Protein AF-A0A5N5TC18-F1 (afdb_monomer_lite)

Foldseek 3Di:
DVVVLCVVPVDDDPDPDDDDDDDAADPCRVVVVCVSCVVPPQPADEAEFEPDPVRVVRVVVVVVVCVVSVGDHPYYHHPPHDDDDPPDDDD

InterPro domains:
  IPR019591 Mrp/NBP35 ATP-binding protein [PTHR23264] (2-88)
  IPR027417 P-loop containing nucleoside triphosphate hydrolase [G3DSA:3.40.50.300] (1-90)
  IPR027417 P-loop containing nucleoside triphosphate hydrolase [SSF52540] (3-88)
  IPR033756 Flagellum site-determining protein YlxH/ Fe-S cluster assembling factor NBP35 [PF10609] (2-88)

Sequence (91 aa):
MAMINQLLTNISWDVNYLIINTPPGTSYEPISFMENIRDYPVKGAVLVTTPQMVAEDDVTRELTFCRRTGIKILGIIENSSGFVCPDCLFV

pLDDT: mean 83.0, std 10.88, range [51.19, 96.44]

Structure (mmCIF, N/CA/C/O backbone):
data_AF-A0A5N5TC18-F1
#
_entry.id   AF-A0A5N5TC18-F1
#
loop_
_atom_site.group_PDB
_atom_site.id
_atom_site.type_symbol
_atom_site.label_atom_id
_atom_site.label_alt_id
_atom_site.label_comp_id
_atom_site.label_asym_id
_atom_site.label_entity_id
_atom_site.label_seq_id
_atom_site.pdbx_PDB_ins_code
_atom_site.Cartn_x
_atom_site.Cartn_y
_atom_site.Cartn_z
_atom_site.occupancy
_atom_site.B_iso_or_equiv
_atom_site.auth_seq_id
_atom_site.auth_comp_id
_atom_site.auth_asym_id
_atom_site.auth_atom_id
_atom_site.pdbx_PDB_model_num
ATOM 1 N N . MET A 1 1 ? -6.759 17.796 2.224 1.00 52.72 1 MET A N 1
ATOM 2 C CA . MET A 1 1 ? -7.027 17.206 3.555 1.00 52.72 1 MET A CA 1
ATOM 3 C C . MET A 1 1 ? -8.518 17.093 3.882 1.00 52.72 1 MET A C 1
ATOM 5 O O . MET A 1 1 ? -8.944 15.985 4.155 1.00 52.72 1 MET A O 1
ATOM 9 N N . ALA A 1 2 ? -9.344 18.145 3.756 1.00 61.03 2 ALA A N 1
ATOM 10 C CA . ALA A 1 2 ? -10.805 18.041 3.971 1.00 61.03 2 ALA A CA 1
ATOM 11 C C . ALA A 1 2 ? -11.532 17.059 3.020 1.00 61.03 2 ALA A C 1
ATOM 13 O O . ALA A 1 2 ? -12.560 16.488 3.368 1.00 61.03 2 ALA A O 1
ATOM 14 N N . MET A 1 3 ? -10.972 16.835 1.830 1.00 71.06 3 MET A N 1
ATOM 15 C CA . MET A 1 3 ? -11.623 16.071 0.767 1.00 71.06 3 MET A CA 1
ATOM 16 C C . MET A 1 3 ? -11.665 14.555 1.019 1.00 71.06 3 MET A C 1
ATOM 18 O O . MET A 1 3 ? -12.659 13.935 0.675 1.00 71.06 3 MET A O 1
ATOM 22 N N . ILE A 1 4 ? -10.652 13.948 1.655 1.00 76.12 4 ILE A N 1
ATOM 23 C CA . ILE A 1 4 ? -10.664 12.494 1.924 1.00 76.12 4 ILE A CA 1
ATOM 24 C C . ILE A 1 4 ? -11.746 12.140 2.942 1.00 76.12 4 ILE A C 1
ATOM 26 O O . ILE A 1 4 ? -12.525 11.227 2.691 1.00 76.12 4 ILE A O 1
ATOM 30 N N . ASN A 1 5 ? -11.854 12.902 4.035 1.00 77.25 5 ASN A N 1
ATOM 31 C CA . ASN A 1 5 ? -12.938 12.702 4.997 1.00 77.25 5 ASN A CA 1
ATOM 32 C C . ASN A 1 5 ? -14.298 12.859 4.324 1.00 77.25 5 ASN A C 1
ATOM 34 O O . ASN A 1 5 ? -15.135 11.984 4.476 1.00 77.25 5 ASN A O 1
ATOM 38 N N . GLN A 1 6 ? -14.488 13.893 3.499 1.00 79.62 6 GLN A N 1
ATOM 39 C CA . GLN A 1 6 ? -15.732 14.050 2.742 1.00 79.62 6 GLN A CA 1
ATOM 40 C C . GLN A 1 6 ? -16.016 12.870 1.801 1.00 79.62 6 GLN A C 1
ATOM 42 O O . GLN A 1 6 ? -17.161 12.440 1.716 1.00 79.62 6 GLN A O 1
ATOM 47 N N . LEU A 1 7 ? -15.009 12.318 1.118 1.00 84.00 7 LEU A N 1
ATOM 48 C CA . LEU A 1 7 ? -15.183 11.149 0.246 1.00 84.00 7 LEU A CA 1
ATOM 49 C C . LEU A 1 7 ? -15.547 9.881 1.032 1.00 84.00 7 LEU A C 1
ATOM 51 O O . LEU A 1 7 ? -16.296 9.052 0.525 1.00 84.00 7 LEU A O 1
ATOM 55 N N . LEU A 1 8 ? -15.038 9.725 2.255 1.00 82.69 8 LEU A N 1
ATOM 56 C CA . LEU A 1 8 ? -15.319 8.563 3.100 1.00 82.69 8 LEU A CA 1
ATOM 57 C C . LEU A 1 8 ? -16.655 8.680 3.846 1.00 82.69 8 LEU A C 1
ATOM 59 O O . LEU A 1 8 ? -17.325 7.670 4.031 1.00 82.69 8 LEU A O 1
ATOM 63 N N . THR A 1 9 ? -17.058 9.890 4.250 1.00 83.56 9 THR A N 1
ATOM 64 C CA . THR A 1 9 ? -18.265 10.107 5.067 1.00 83.56 9 THR A CA 1
ATOM 65 C C . THR A 1 9 ? -19.499 10.502 4.262 1.00 83.56 9 THR A C 1
ATOM 67 O O . THR A 1 9 ? -20.609 10.162 4.659 1.00 83.56 9 THR A O 1
ATOM 70 N N . ASN A 1 10 ? -19.343 11.241 3.156 1.00 85.56 10 ASN A N 1
ATOM 71 C CA . ASN A 1 10 ? -20.474 11.833 2.425 1.00 85.56 10 ASN A CA 1
ATOM 72 C C . ASN A 1 10 ? -20.886 11.023 1.189 1.00 85.56 10 ASN A C 1
ATOM 74 O O . ASN A 1 10 ? -21.817 11.415 0.486 1.00 85.56 10 ASN A O 1
ATOM 78 N N . ILE A 1 11 ? -20.199 9.914 0.911 1.00 87.56 11 ILE A N 1
ATOM 79 C CA . ILE A 1 11 ? -20.524 8.999 -0.181 1.00 87.56 11 ILE A CA 1
ATOM 80 C C . ILE A 1 11 ? -20.927 7.657 0.427 1.00 87.56 11 ILE A C 1
ATOM 82 O O . ILE A 1 11 ? -20.228 7.113 1.279 1.00 87.56 11 ILE A O 1
ATOM 86 N N . SER A 1 12 ? -22.059 7.115 -0.023 1.00 87.56 12 SER A N 1
ATOM 87 C CA . SER A 1 12 ? -22.472 5.757 0.325 1.00 87.56 12 SER A CA 1
ATOM 88 C C . SER A 1 12 ? -21.785 4.770 -0.616 1.00 87.56 12 SER A C 1
ATOM 90 O O . SER A 1 12 ? -22.159 4.638 -1.780 1.00 87.56 12 SER A O 1
ATOM 92 N N . TRP A 1 13 ? -20.738 4.117 -0.117 1.00 87.31 13 TRP A N 1
ATOM 93 C CA . TRP A 1 13 ? -20.009 3.078 -0.840 1.00 87.31 13 TRP A CA 1
ATOM 94 C C . TRP A 1 13 ? -20.658 1.712 -0.582 1.00 87.31 13 TRP A C 1
ATOM 96 O O . TRP A 1 13 ? -20.498 1.155 0.500 1.00 87.31 13 TRP A O 1
ATOM 106 N N . ASP A 1 14 ? -21.364 1.163 -1.571 1.00 90.75 14 ASP A N 1
ATOM 107 C CA . ASP A 1 14 ? -21.911 -0.204 -1.528 1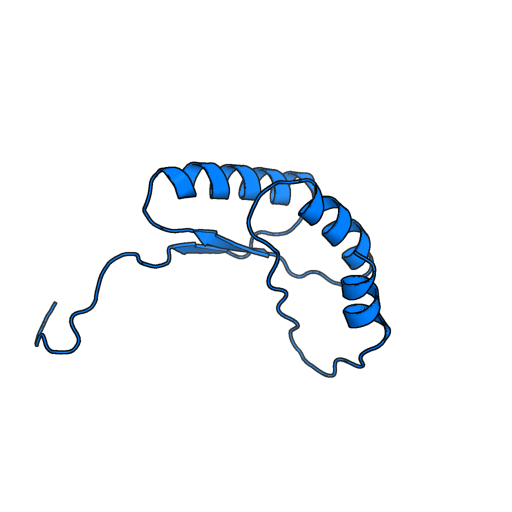.00 90.75 14 ASP A CA 1
ATOM 108 C C . ASP A 1 14 ? -21.026 -1.156 -2.347 1.00 90.75 14 ASP A C 1
ATOM 110 O O . ASP A 1 14 ? -21.333 -1.534 -3.477 1.00 90.75 14 ASP A O 1
ATOM 114 N N . VAL A 1 15 ? -19.836 -1.451 -1.815 1.00 90.44 15 VAL A N 1
ATOM 115 C CA . VAL A 1 15 ? -18.820 -2.285 -2.476 1.00 90.44 15 VAL A CA 1
ATOM 116 C C . VAL A 1 15 ? -18.143 -3.219 -1.480 1.00 90.44 15 VAL A C 1
ATOM 118 O O . VAL A 1 15 ? -17.993 -2.902 -0.302 1.00 90.44 15 VAL A O 1
ATOM 121 N N . ASN A 1 16 ? -17.659 -4.369 -1.959 1.00 90.06 16 ASN A N 1
ATOM 122 C CA . ASN A 1 16 ? -16.907 -5.306 -1.115 1.00 90.06 16 ASN A CA 1
ATOM 123 C C . ASN A 1 16 ? -15.479 -4.828 -0.811 1.00 90.06 16 ASN A C 1
ATOM 125 O O . ASN A 1 16 ? -14.911 -5.203 0.215 1.00 90.06 16 ASN A O 1
ATOM 129 N N . TYR A 1 17 ? -14.901 -4.022 -1.705 1.00 90.31 17 TYR A N 1
ATOM 130 C CA . TYR A 1 17 ? -13.547 -3.495 -1.586 1.00 90.31 17 TYR A CA 1
ATOM 131 C C . TYR A 1 17 ? -13.505 -2.039 -2.034 1.00 90.31 17 TYR A C 1
A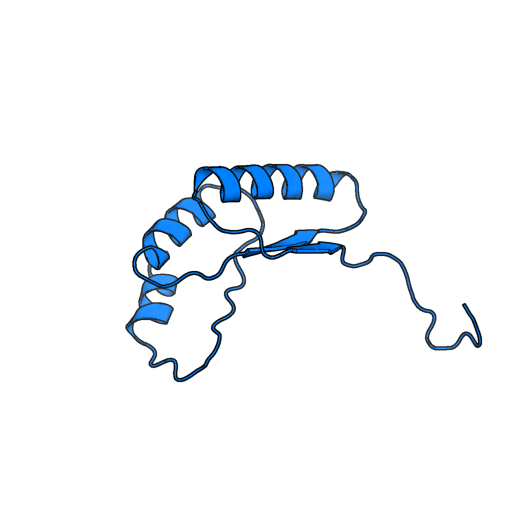TOM 133 O O . TYR A 1 17 ? -14.006 -1.699 -3.104 1.00 90.31 17 TYR A O 1
ATOM 141 N N . LEU A 1 18 ? -12.849 -1.204 -1.232 1.00 90.62 18 LEU A N 1
ATOM 142 C CA . LEU A 1 18 ? -12.516 0.171 -1.577 1.00 90.62 18 LEU A CA 1
ATOM 143 C C . LEU A 1 18 ? -10.994 0.275 -1.698 1.00 90.62 18 LEU A C 1
ATOM 145 O O . LEU A 1 18 ? -10.276 0.060 -0.72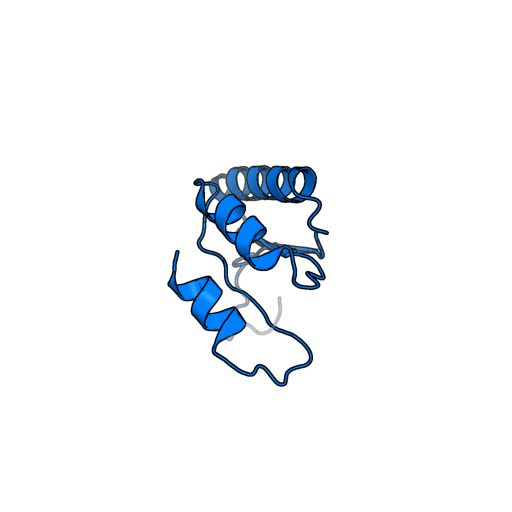2 1.00 90.62 18 LEU A O 1
ATOM 149 N N . ILE A 1 19 ? -10.507 0.565 -2.903 1.00 90.88 19 ILE A N 1
ATOM 150 C CA . ILE A 1 19 ? -9.079 0.760 -3.170 1.00 90.88 19 ILE A CA 1
ATOM 151 C C . ILE A 1 19 ? -8.793 2.255 -3.111 1.00 90.88 19 ILE A C 1
ATOM 153 O O . ILE A 1 19 ? -9.438 3.041 -3.803 1.00 90.88 19 ILE A O 1
ATOM 157 N N . ILE A 1 20 ? -7.814 2.642 -2.296 1.00 87.38 20 ILE A N 1
ATOM 158 C CA . ILE A 1 20 ? -7.396 4.034 -2.165 1.00 87.38 20 ILE A CA 1
ATOM 159 C C . ILE A 1 20 ? -6.012 4.180 -2.781 1.00 87.38 20 ILE A C 1
ATOM 161 O O . ILE A 1 20 ? -5.054 3.558 -2.328 1.00 87.38 20 ILE A O 1
ATOM 165 N N . ASN A 1 21 ? -5.922 5.015 -3.814 1.00 86.19 21 ASN A N 1
ATOM 166 C CA . ASN A 1 21 ? -4.648 5.413 -4.391 1.00 86.19 21 ASN A CA 1
ATOM 167 C C . ASN A 1 21 ? -4.070 6.564 -3.562 1.00 86.19 21 ASN A C 1
ATOM 169 O O . ASN A 1 21 ? -4.541 7.701 -3.659 1.00 86.19 21 ASN A O 1
ATOM 173 N N . THR A 1 22 ? -3.096 6.263 -2.709 1.00 81.12 22 THR A N 1
ATOM 174 C CA . THR A 1 22 ? -2.407 7.280 -1.914 1.00 81.12 22 THR A CA 1
ATOM 175 C C . THR A 1 22 ? -1.471 8.106 -2.804 1.00 81.12 22 THR A C 1
ATOM 177 O O . THR A 1 22 ? -0.927 7.571 -3.772 1.00 81.12 22 THR A O 1
ATOM 180 N N . PRO A 1 23 ? -1.255 9.400 -2.506 1.00 76.44 23 PRO A N 1
ATOM 181 C CA . PRO A 1 23 ? -0.202 10.176 -3.157 1.00 76.44 23 PRO A CA 1
ATOM 182 C C . PRO A 1 23 ? 1.164 9.477 -3.026 1.00 76.44 23 PRO A C 1
ATOM 184 O O . PRO A 1 23 ? 1.380 8.769 -2.039 1.00 76.44 23 PRO A O 1
ATOM 187 N N . PRO A 1 24 ? 2.084 9.659 -3.988 1.00 73.19 24 PRO A N 1
ATOM 188 C CA . PRO A 1 24 ? 3.436 9.128 -3.867 1.00 73.19 24 PRO A CA 1
ATOM 189 C C . PRO A 1 24 ? 4.216 9.863 -2.767 1.00 73.19 24 PRO A C 1
ATOM 191 O O . PRO A 1 24 ? 4.077 11.075 -2.610 1.00 73.19 24 PRO A O 1
ATOM 194 N N . GLY A 1 25 ? 5.105 9.143 -2.083 1.00 65.88 25 GLY A N 1
ATOM 195 C CA . GLY A 1 25 ? 6.096 9.721 -1.179 1.00 65.88 25 GLY A CA 1
ATOM 196 C C . GLY A 1 25 ? 5.742 9.687 0.311 1.00 65.88 25 GLY A C 1
ATOM 197 O O . GLY A 1 25 ? 4.595 9.547 0.725 1.00 65.88 25 GLY A O 1
ATOM 198 N N . THR A 1 26 ? 6.792 9.862 1.117 1.00 57.19 26 THR A N 1
ATOM 199 C CA . THR A 1 26 ? 6.797 9.752 2.584 1.00 57.19 26 THR A CA 1
ATOM 200 C C . THR A 1 26 ? 6.640 11.097 3.302 1.00 57.19 26 THR A C 1
ATOM 202 O O . THR A 1 26 ? 6.895 11.184 4.508 1.00 57.19 26 THR A O 1
ATOM 205 N N . SER A 1 27 ? 6.333 12.186 2.586 1.00 52.66 27 SER A N 1
ATOM 206 C CA . SER A 1 27 ? 5.990 13.478 3.203 1.00 52.66 27 SER A CA 1
ATOM 207 C C . SER A 1 27 ? 4.807 13.284 4.153 1.00 52.66 27 SER A C 1
ATOM 209 O O . SER A 1 27 ? 4.109 12.302 4.036 1.00 52.66 27 SER A O 1
ATOM 211 N N . TYR A 1 28 ? 4.580 14.153 5.139 1.00 51.19 28 TYR A N 1
ATOM 212 C CA . TYR A 1 28 ? 3.630 13.993 6.267 1.00 51.19 28 TYR A CA 1
ATOM 213 C C . TYR A 1 28 ? 2.152 13.619 5.935 1.00 51.19 28 TYR A C 1
ATOM 215 O O . TYR A 1 28 ? 1.318 13.480 6.837 1.00 51.19 28 TYR A O 1
ATOM 223 N N . GLU A 1 29 ? 1.802 13.440 4.664 1.00 61.16 29 GLU A N 1
ATOM 224 C CA . GLU A 1 29 ? 0.468 13.126 4.160 1.00 61.16 29 GLU A CA 1
ATOM 225 C C . GLU A 1 29 ? -0.046 11.706 4.485 1.00 61.16 29 GLU A C 1
ATOM 227 O O . GLU A 1 29 ? -1.208 11.622 4.893 1.00 61.16 29 GLU A O 1
ATOM 232 N N . PRO A 1 30 ? 0.739 10.604 4.428 1.00 59.84 30 PRO A N 1
ATOM 233 C CA . PRO A 1 30 ? 0.284 9.266 4.803 1.00 59.84 30 PRO A CA 1
ATOM 234 C C . PRO A 1 30 ? -0.089 9.149 6.283 1.00 59.84 30 PRO A C 1
ATOM 236 O O . PRO A 1 30 ? -1.020 8.424 6.611 1.00 59.84 30 PRO A O 1
ATOM 239 N N . ILE A 1 31 ? 0.574 9.880 7.190 1.00 67.31 31 ILE A N 1
ATOM 240 C CA . ILE A 1 31 ? 0.230 9.872 8.627 1.00 67.31 31 ILE A CA 1
ATOM 241 C C . ILE A 1 31 ? -1.148 10.504 8.839 1.00 67.31 31 ILE A C 1
ATOM 243 O O . ILE A 1 31 ? -2.024 9.889 9.441 1.00 67.31 31 ILE A O 1
ATOM 247 N N . SER A 1 32 ? -1.356 11.699 8.283 1.00 72.12 32 SER A N 1
ATOM 248 C CA . SER A 1 32 ? -2.641 12.405 8.375 1.00 72.12 32 SER A CA 1
ATOM 249 C C . SER A 1 32 ? -3.765 11.613 7.693 1.00 72.12 32 SER A C 1
ATOM 251 O O . SER A 1 32 ? -4.904 11.593 8.152 1.00 72.12 32 SER A O 1
ATOM 253 N N . PHE A 1 33 ? -3.458 10.931 6.587 1.00 75.81 33 PHE A N 1
ATOM 254 C CA . PHE A 1 33 ? -4.386 10.021 5.923 1.00 75.81 33 PHE A CA 1
ATOM 255 C C . PHE A 1 33 ? -4.747 8.823 6.810 1.00 75.81 33 PHE A C 1
ATOM 257 O O . PHE A 1 33 ? -5.925 8.513 6.963 1.00 75.81 33 PHE A O 1
ATOM 264 N N . MET A 1 34 ? -3.753 8.197 7.441 1.00 76.50 34 MET A N 1
ATOM 265 C CA . MET A 1 34 ? -3.963 7.079 8.358 1.00 76.50 34 MET A CA 1
ATOM 266 C C . MET A 1 34 ? -4.805 7.457 9.573 1.00 76.50 34 MET A C 1
ATOM 268 O O . MET A 1 34 ? -5.619 6.650 10.010 1.00 76.50 34 MET A O 1
ATOM 272 N N . GLU A 1 35 ? -4.657 8.674 10.095 1.00 76.50 35 GLU A N 1
ATOM 273 C CA . GLU A 1 35 ? -5.524 9.189 11.159 1.00 76.50 35 GLU A CA 1
ATOM 274 C C . GLU A 1 35 ? -6.985 9.289 10.704 1.00 76.50 35 GLU A C 1
ATOM 276 O O . GLU A 1 35 ? -7.879 8.864 11.430 1.00 76.50 35 GLU A O 1
ATOM 281 N N . ASN A 1 36 ? -7.225 9.766 9.481 1.00 78.50 36 ASN A N 1
ATOM 282 C CA . ASN A 1 36 ? -8.568 9.904 8.909 1.00 78.50 36 ASN A CA 1
ATOM 283 C C . ASN A 1 36 ? -9.261 8.562 8.638 1.00 78.50 36 ASN A C 1
ATOM 285 O O . ASN A 1 36 ? -10.484 8.467 8.729 1.00 78.50 36 ASN A O 1
ATOM 289 N N . ILE A 1 37 ? -8.493 7.525 8.293 1.00 80.56 37 ILE A N 1
ATOM 290 C CA . ILE A 1 37 ? -9.045 6.194 8.006 1.00 80.56 37 ILE A CA 1
ATOM 291 C C . ILE A 1 37 ? -8.971 5.231 9.193 1.00 80.56 37 ILE A C 1
ATOM 293 O O . ILE A 1 37 ? -9.333 4.065 9.049 1.00 80.56 37 ILE A O 1
ATOM 297 N N . ARG A 1 38 ? -8.510 5.697 10.360 1.00 79.75 38 ARG A N 1
ATOM 298 C CA . ARG A 1 38 ? -8.246 4.855 11.535 1.00 79.75 38 ARG A CA 1
ATOM 299 C C . ARG A 1 38 ? -9.479 4.099 12.027 1.00 79.75 38 ARG A C 1
ATOM 301 O O . ARG A 1 38 ? -9.346 2.974 12.501 1.00 79.75 38 ARG A O 1
ATOM 308 N N . ASP A 1 39 ? -10.652 4.709 11.897 1.00 82.00 39 ASP A N 1
ATOM 309 C CA . ASP A 1 39 ? -11.923 4.125 12.333 1.00 82.00 39 ASP A CA 1
ATOM 310 C C . ASP A 1 39 ? -12.511 3.134 11.310 1.00 82.00 39 ASP A C 1
ATOM 312 O O . ASP A 1 39 ? -13.508 2.466 11.586 1.00 82.00 39 ASP A O 1
ATOM 316 N N . TYR A 1 40 ? -11.889 3.000 10.134 1.00 84.00 40 TYR A N 1
ATOM 317 C CA . TYR A 1 40 ? -12.328 2.097 9.075 1.00 84.00 40 TYR A CA 1
ATOM 318 C C . TYR A 1 40 ? -11.511 0.794 9.074 1.00 84.00 40 TYR A C 1
ATOM 320 O O . TYR A 1 40 ? -10.319 0.785 9.389 1.00 84.00 40 TYR A O 1
ATOM 328 N N . PRO A 1 41 ? -12.116 -0.343 8.680 1.00 84.81 41 PRO A N 1
ATOM 329 C CA . PRO A 1 41 ? -11.438 -1.634 8.662 1.00 84.81 41 PRO A CA 1
ATOM 330 C C . PRO A 1 41 ? -10.448 -1.743 7.489 1.00 84.81 41 PRO A C 1
ATOM 332 O O . PRO A 1 41 ? -10.757 -2.302 6.435 1.00 84.81 41 PRO A O 1
ATOM 335 N N . VAL A 1 42 ? -9.224 -1.250 7.682 1.00 89.06 42 VAL A N 1
ATOM 336 C CA . VAL A 1 42 ? -8.137 -1.366 6.699 1.00 89.06 42 VAL A CA 1
ATOM 337 C C . VAL A 1 42 ? -7.602 -2.799 6.673 1.00 89.06 42 VAL A C 1
ATOM 339 O O . VAL A 1 42 ? -7.064 -3.303 7.657 1.00 89.06 42 VAL A O 1
ATOM 342 N N . LYS A 1 43 ? -7.729 -3.47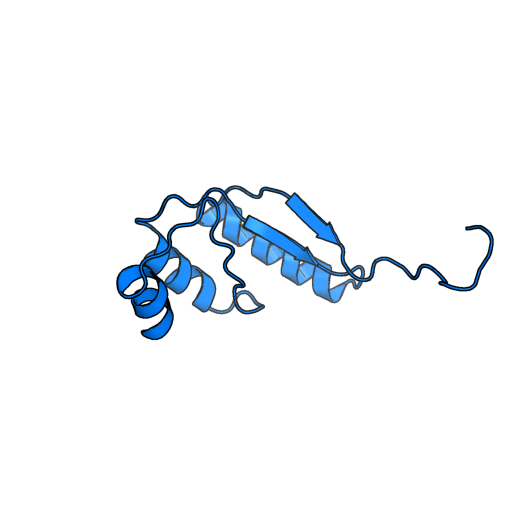7 5.526 1.00 92.50 43 LYS A N 1
ATOM 343 C CA . LYS A 1 43 ? -7.205 -4.845 5.345 1.00 92.50 43 LYS A CA 1
ATOM 344 C C . LYS A 1 43 ? -5.686 -4.888 5.187 1.00 92.50 43 LYS A C 1
ATOM 346 O O . LYS A 1 43 ? -5.068 -5.880 5.573 1.00 92.50 43 LYS A O 1
ATOM 351 N N . GLY A 1 44 ? -5.105 -3.835 4.624 1.00 92.31 44 GLY A N 1
ATOM 352 C CA . GLY A 1 44 ? -3.670 -3.698 4.431 1.00 92.31 44 GLY A CA 1
ATOM 353 C C . GLY A 1 44 ? -3.316 -2.785 3.260 1.00 92.31 44 GLY A C 1
ATOM 354 O O . GLY A 1 44 ? -4.199 -2.175 2.661 1.00 92.31 44 GLY A O 1
ATOM 355 N N . ALA A 1 45 ? -2.026 -2.723 2.941 1.00 91.75 45 ALA A N 1
ATOM 356 C CA . ALA A 1 45 ? -1.466 -1.961 1.832 1.00 91.75 45 ALA A CA 1
ATOM 357 C C . ALA A 1 45 ? -0.750 -2.878 0.836 1.00 91.75 45 ALA A C 1
ATOM 359 O O . ALA A 1 45 ? -0.142 -3.883 1.215 1.00 91.75 45 ALA A O 1
ATOM 360 N N . VAL A 1 46 ? -0.809 -2.505 -0.439 1.00 94.31 46 VAL A N 1
ATOM 361 C CA . VAL A 1 46 ? 0.019 -3.072 -1.506 1.00 94.31 46 VAL A CA 1
ATOM 362 C C . VAL A 1 46 ? 1.015 -1.996 -1.904 1.00 94.31 46 VAL A C 1
ATOM 364 O O . VAL A 1 46 ? 0.610 -0.886 -2.239 1.00 94.31 46 VAL A O 1
ATOM 367 N N . LEU A 1 47 ? 2.305 -2.313 -1.840 1.00 92.62 47 LEU A N 1
ATOM 368 C CA . LEU A 1 47 ? 3.354 -1.387 -2.255 1.00 92.62 47 LEU A CA 1
ATOM 369 C C . LEU A 1 47 ? 3.655 -1.608 -3.733 1.00 92.62 47 LEU A C 1
ATOM 371 O O . LEU A 1 47 ? 3.830 -2.746 -4.158 1.00 92.62 47 LEU A O 1
ATOM 375 N N . VAL A 1 48 ? 3.720 -0.533 -4.510 1.00 92.62 48 VAL A N 1
ATOM 376 C CA . VAL A 1 48 ? 4.073 -0.588 -5.931 1.00 92.62 48 VAL A CA 1
ATOM 377 C C . VAL A 1 48 ? 5.404 0.125 -6.107 1.00 92.62 48 VAL A C 1
ATOM 379 O O . VAL A 1 48 ? 5.558 1.256 -5.657 1.00 92.62 48 VAL A O 1
ATOM 382 N N . THR A 1 49 ? 6.362 -0.544 -6.737 1.00 93.31 49 THR A N 1
ATOM 383 C CA . THR A 1 49 ? 7.700 -0.011 -7.015 1.00 93.31 49 THR A CA 1
ATOM 384 C C . THR A 1 49 ? 8.099 -0.309 -8.459 1.00 93.31 49 THR A C 1
ATOM 386 O O . THR A 1 49 ? 7.332 -0.918 -9.205 1.00 93.31 49 THR A O 1
ATOM 389 N N . THR A 1 50 ? 9.280 0.131 -8.871 1.00 92.50 50 THR A N 1
ATOM 390 C CA . THR A 1 50 ? 9.868 -0.144 -10.184 1.00 92.50 50 THR A CA 1
ATOM 391 C C . THR A 1 50 ? 11.330 -0.600 -10.014 1.00 92.50 50 THR A C 1
ATOM 393 O O . THR A 1 50 ? 11.918 -0.318 -8.972 1.00 92.50 50 THR A O 1
ATOM 396 N N . PRO A 1 51 ? 11.955 -1.282 -10.999 1.00 90.69 51 PRO A N 1
ATOM 397 C CA . PRO A 1 51 ? 13.294 -1.874 -10.839 1.00 90.69 51 PRO A CA 1
ATOM 398 C C . PRO A 1 51 ? 14.445 -0.873 -10.657 1.00 90.69 51 PRO A C 1
ATOM 400 O O . PRO A 1 51 ? 15.598 -1.263 -10.491 1.00 90.69 51 PRO A O 1
ATOM 403 N N . GLN A 1 52 ? 14.192 0.427 -10.806 1.00 89.56 52 GLN A N 1
ATOM 404 C CA . GLN A 1 52 ? 15.222 1.448 -10.677 1.00 89.56 52 GLN A CA 1
ATOM 405 C C . GLN A 1 52 ? 15.607 1.619 -9.205 1.00 89.56 52 GLN A C 1
ATOM 407 O O . GLN A 1 52 ? 14.747 1.818 -8.356 1.00 89.56 52 GLN A O 1
ATOM 412 N N . MET A 1 53 ? 16.910 1.682 -8.931 1.00 86.94 53 MET A N 1
ATOM 413 C CA . MET A 1 53 ? 17.477 1.828 -7.581 1.00 86.94 53 MET A CA 1
ATOM 414 C C . MET A 1 53 ? 16.875 2.985 -6.761 1.00 86.94 53 MET A C 1
ATOM 416 O O . MET A 1 53 ? 16.725 2.879 -5.552 1.00 86.94 53 MET A O 1
ATOM 420 N N . VAL A 1 54 ? 16.470 4.083 -7.409 1.00 86.81 54 VAL A N 1
ATOM 421 C CA . VAL A 1 54 ? 15.818 5.215 -6.722 1.00 86.81 54 VAL A CA 1
ATOM 422 C C . VAL A 1 54 ? 14.478 4.804 -6.091 1.00 86.81 54 VAL A C 1
ATOM 424 O O . VAL A 1 54 ? 14.144 5.266 -5.004 1.00 86.81 54 VAL A O 1
ATOM 427 N N . ALA A 1 55 ? 13.731 3.904 -6.732 1.00 88.50 55 ALA A N 1
ATOM 428 C CA . ALA A 1 55 ? 12.457 3.405 -6.222 1.00 88.50 55 ALA A CA 1
ATOM 429 C C . ALA A 1 55 ? 12.633 2.366 -5.092 1.00 88.50 55 ALA A C 1
ATOM 431 O O . ALA A 1 55 ? 11.725 2.187 -4.275 1.00 88.50 55 ALA A O 1
ATOM 432 N N . GLU A 1 56 ? 13.799 1.712 -4.994 1.00 88.19 56 GLU A N 1
ATOM 433 C CA . GLU A 1 56 ? 14.129 0.799 -3.885 1.00 88.19 56 GLU A CA 1
ATOM 434 C C . GLU A 1 56 ? 14.217 1.539 -2.540 1.00 88.19 56 GLU A C 1
ATOM 436 O O . GLU A 1 56 ? 13.706 1.072 -1.513 1.00 88.19 56 GLU A O 1
ATOM 441 N N . ASP A 1 57 ? 14.824 2.727 -2.545 1.00 87.75 57 ASP A N 1
ATOM 442 C CA . ASP A 1 57 ? 14.919 3.569 -1.353 1.00 87.75 57 ASP A CA 1
ATOM 443 C C . ASP A 1 57 ? 13.533 4.037 -0.891 1.00 87.75 57 ASP A C 1
ATOM 445 O O . ASP A 1 57 ? 13.226 4.014 0.307 1.00 87.75 57 ASP A O 1
ATOM 449 N N . ASP A 1 58 ? 12.667 4.414 -1.832 1.00 87.50 58 ASP A N 1
ATOM 450 C CA . ASP A 1 58 ? 11.314 4.877 -1.527 1.00 87.50 58 ASP A CA 1
ATOM 451 C C . ASP A 1 58 ? 10.441 3.747 -0.964 1.00 87.50 58 ASP A C 1
ATOM 453 O O . ASP A 1 58 ? 9.823 3.913 0.093 1.00 87.50 58 ASP A O 1
ATOM 457 N N . VAL A 1 59 ? 10.461 2.552 -1.571 1.00 90.25 59 VAL A N 1
ATOM 458 C CA . VAL A 1 59 ? 9.682 1.410 -1.059 1.00 90.25 59 VAL A CA 1
ATOM 459 C C . VAL A 1 59 ? 10.178 0.944 0.316 1.00 90.25 59 VAL A C 1
ATOM 461 O O . VAL A 1 59 ? 9.380 0.536 1.161 1.00 90.25 59 VAL A O 1
ATOM 464 N N . THR A 1 60 ? 11.478 1.064 0.602 1.00 90.56 60 THR A N 1
ATOM 465 C CA . THR A 1 60 ? 12.048 0.734 1.921 1.00 90.56 60 THR A CA 1
ATOM 466 C C . THR A 1 60 ? 11.535 1.668 3.020 1.00 90.56 60 THR A C 1
ATOM 468 O O . THR A 1 60 ? 11.248 1.235 4.149 1.00 90.56 60 THR A O 1
ATOM 471 N N . ARG A 1 61 ? 11.364 2.955 2.705 1.00 88.31 61 ARG A N 1
ATOM 472 C CA . ARG A 1 61 ? 10.762 3.918 3.635 1.00 88.31 61 ARG A CA 1
ATOM 473 C C . ARG A 1 61 ? 9.278 3.621 3.859 1.00 88.31 61 ARG A C 1
ATOM 475 O O . ARG A 1 61 ? 8.847 3.621 5.013 1.00 88.31 61 ARG A O 1
ATOM 482 N N . GLU A 1 62 ? 8.534 3.268 2.813 1.00 88.31 62 GLU A N 1
ATOM 483 C CA . GLU A 1 62 ? 7.117 2.878 2.919 1.00 88.31 62 GLU A CA 1
ATOM 484 C C . GLU A 1 62 ? 6.909 1.587 3.724 1.00 88.31 62 GLU A C 1
ATOM 486 O O . GLU A 1 62 ? 6.002 1.489 4.557 1.00 88.31 62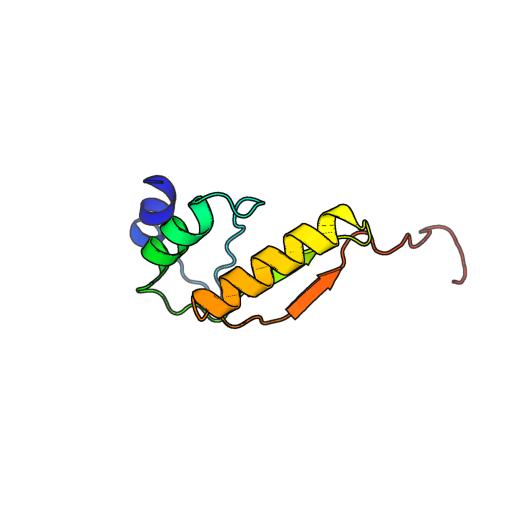 GLU A O 1
ATOM 491 N N . LEU A 1 63 ? 7.802 0.606 3.570 1.00 91.06 63 LEU A N 1
ATOM 492 C CA . LEU A 1 63 ? 7.825 -0.593 4.413 1.00 91.06 63 LEU A CA 1
ATOM 493 C C . LEU A 1 63 ? 7.985 -0.230 5.893 1.00 91.06 63 LEU A C 1
ATOM 495 O O . LEU A 1 63 ? 7.299 -0.778 6.760 1.00 91.06 63 LEU A O 1
ATOM 499 N N . THR A 1 64 ? 8.888 0.704 6.189 1.00 90.50 64 THR A N 1
ATOM 500 C CA . THR A 1 64 ? 9.115 1.191 7.554 1.00 90.50 64 THR A CA 1
ATOM 501 C C . THR A 1 64 ? 7.895 1.942 8.085 1.00 90.50 64 THR A C 1
ATOM 503 O O . THR A 1 64 ? 7.517 1.749 9.241 1.00 90.50 64 THR A O 1
ATOM 506 N N . PHE A 1 65 ? 7.242 2.751 7.249 1.00 87.44 65 PHE A N 1
ATOM 507 C CA . PHE A 1 65 ? 5.994 3.429 7.588 1.00 87.44 65 PHE A CA 1
ATOM 508 C C . PHE A 1 65 ? 4.887 2.432 7.948 1.00 87.44 65 PHE A C 1
ATOM 510 O O . PHE A 1 65 ? 4.353 2.514 9.054 1.00 87.44 65 PHE A O 1
ATOM 517 N N . CYS A 1 66 ? 4.615 1.441 7.093 1.00 88.75 66 CYS A N 1
ATOM 518 C CA . CYS A 1 66 ? 3.595 0.416 7.342 1.00 88.75 66 CYS A CA 1
ATOM 519 C C . CYS A 1 66 ? 3.850 -0.345 8.651 1.00 88.75 66 CYS A C 1
ATOM 521 O O . CYS A 1 66 ? 2.930 -0.571 9.436 1.00 88.75 66 CYS A O 1
ATOM 523 N N . ARG A 1 67 ? 5.117 -0.687 8.933 1.00 89.12 67 ARG A N 1
ATOM 524 C CA . ARG A 1 67 ? 5.513 -1.328 10.199 1.00 89.12 67 ARG A CA 1
ATOM 525 C C . ARG A 1 67 ? 5.234 -0.443 11.412 1.00 89.12 67 ARG A C 1
ATOM 527 O O . ARG A 1 67 ? 4.780 -0.950 12.432 1.00 89.12 67 ARG A 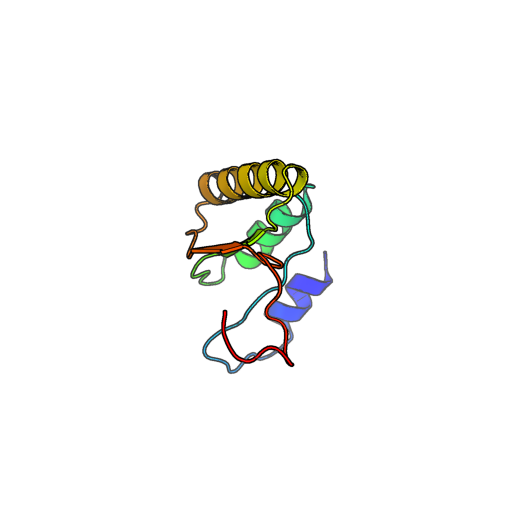O 1
ATOM 534 N N . ARG A 1 68 ? 5.495 0.864 11.315 1.00 87.25 68 ARG A N 1
ATOM 535 C CA . ARG A 1 68 ? 5.273 1.825 12.409 1.00 87.25 68 ARG A CA 1
ATOM 536 C C . ARG A 1 68 ? 3.795 2.112 12.658 1.00 87.25 68 ARG A C 1
ATOM 538 O O . ARG A 1 68 ? 3.418 2.329 13.803 1.00 87.25 68 ARG A O 1
ATOM 545 N N . THR A 1 69 ? 2.974 2.129 11.612 1.00 83.69 69 THR A N 1
ATOM 546 C CA . THR A 1 69 ? 1.532 2.411 11.702 1.00 83.69 69 THR A CA 1
ATOM 547 C C . THR A 1 69 ? 0.681 1.160 11.910 1.00 83.69 69 THR A C 1
ATOM 549 O O . THR A 1 69 ? -0.518 1.272 12.152 1.00 83.69 69 THR A O 1
ATOM 552 N N . GLY A 1 70 ? 1.283 -0.032 11.848 1.00 87.19 70 GLY A N 1
ATOM 553 C CA . GLY A 1 70 ? 0.585 -1.306 12.020 1.00 87.19 70 GLY A CA 1
ATOM 554 C C . GLY A 1 70 ? -0.227 -1.741 10.797 1.00 87.19 70 GLY A C 1
ATOM 555 O O . GLY A 1 70 ? -1.032 -2.667 10.898 1.00 87.19 70 GLY A O 1
ATOM 556 N N . ILE A 1 71 ? -0.027 -1.108 9.638 1.00 88.88 71 ILE A N 1
ATOM 557 C CA . ILE A 1 71 ? -0.680 -1.513 8.392 1.00 88.88 71 ILE A CA 1
ATOM 558 C C . ILE A 1 71 ? -0.079 -2.837 7.933 1.00 88.88 71 ILE A C 1
ATOM 560 O O . ILE A 1 71 ? 1.130 -2.964 7.721 1.00 88.88 71 ILE A O 1
ATOM 564 N N . LYS A 1 72 ? -0.940 -3.832 7.718 1.00 93.44 72 LYS A N 1
ATOM 565 C CA . LYS A 1 72 ? -0.524 -5.103 7.133 1.00 93.44 72 LYS A CA 1
ATOM 566 C C . LYS A 1 72 ? -0.086 -4.889 5.685 1.00 93.44 72 LYS A C 1
ATOM 568 O O . LYS A 1 72 ? -0.878 -4.448 4.861 1.00 93.44 72 LYS A O 1
ATOM 573 N N . ILE A 1 73 ? 1.141 -5.266 5.351 1.00 94.50 73 ILE A N 1
ATOM 574 C CA . ILE A 1 73 ? 1.584 -5.321 3.954 1.00 94.50 73 ILE A CA 1
ATOM 575 C C . ILE A 1 73 ? 1.006 -6.598 3.336 1.00 94.50 73 ILE A C 1
ATOM 577 O O . ILE A 1 73 ? 1.278 -7.701 3.812 1.00 94.50 73 ILE A O 1
ATOM 581 N N . LEU A 1 74 ? 0.162 -6.446 2.316 1.00 96.44 74 LEU A N 1
ATOM 582 C CA . LEU A 1 74 ? -0.464 -7.554 1.588 1.00 96.44 74 LEU A CA 1
ATOM 583 C C . LEU A 1 74 ? 0.461 -8.114 0.503 1.00 96.44 74 LEU A C 1
ATOM 585 O O . LEU A 1 74 ? 0.389 -9.301 0.198 1.00 96.44 74 LEU A O 1
ATOM 589 N N . GLY A 1 75 ? 1.329 -7.271 -0.054 1.00 96.06 75 GLY A N 1
ATOM 590 C CA . GLY A 1 75 ? 2.298 -7.643 -1.076 1.00 96.06 75 GLY A CA 1
ATOM 591 C C . GLY A 1 75 ? 3.050 -6.434 -1.628 1.00 96.06 75 GLY A C 1
ATOM 592 O O . GLY A 1 75 ? 2.715 -5.288 -1.317 1.00 96.06 75 GLY A O 1
ATOM 593 N N . ILE A 1 76 ? 4.062 -6.716 -2.447 1.00 93.81 76 ILE A N 1
ATOM 594 C CA . ILE A 1 76 ? 4.830 -5.727 -3.209 1.00 93.81 76 ILE A CA 1
ATOM 595 C C . ILE A 1 76 ? 4.701 -6.089 -4.690 1.00 93.81 76 ILE A C 1
ATOM 597 O O . ILE A 1 76 ? 4.822 -7.260 -5.047 1.00 93.81 76 ILE A O 1
ATOM 601 N N . ILE A 1 77 ? 4.436 -5.097 -5.533 1.00 94.69 77 ILE A N 1
ATOM 602 C CA . ILE A 1 77 ? 4.341 -5.225 -6.986 1.00 94.69 77 ILE A CA 1
ATOM 603 C C . ILE A 1 77 ? 5.497 -4.441 -7.600 1.00 94.69 77 ILE A C 1
ATOM 605 O O . ILE A 1 77 ? 5.590 -3.229 -7.412 1.00 94.69 77 ILE A O 1
ATOM 609 N N . GLU A 1 78 ? 6.357 -5.120 -8.354 1.00 92.81 78 GLU A N 1
ATOM 610 C CA . GLU A 1 78 ? 7.367 -4.473 -9.191 1.00 92.81 78 GLU A CA 1
ATOM 611 C C . GLU A 1 78 ? 6.782 -4.232 -10.587 1.00 92.81 78 GLU A C 1
ATOM 613 O O . GLU A 1 78 ? 6.567 -5.162 -11.366 1.00 92.81 78 GLU A O 1
ATOM 618 N N . ASN A 1 79 ? 6.468 -2.974 -10.880 1.00 89.06 79 ASN A N 1
ATOM 619 C CA . ASN A 1 79 ? 5.930 -2.529 -12.157 1.00 89.06 79 ASN A CA 1
ATOM 620 C C . ASN A 1 79 ? 7.057 -2.171 -13.137 1.00 89.06 79 ASN A C 1
ATOM 622 O O . ASN A 1 79 ? 8.166 -1.847 -12.725 1.00 89.06 79 ASN A O 1
ATOM 626 N N . SER A 1 80 ? 6.767 -2.165 -14.440 1.00 84.88 80 SER A N 1
ATOM 627 C CA . SER A 1 80 ? 7.748 -1.846 -15.494 1.00 84.88 80 SER A CA 1
ATOM 628 C C . SER A 1 80 ? 8.998 -2.745 -15.462 1.00 84.88 80 SER A C 1
ATOM 630 O O . SER A 1 80 ? 10.091 -2.327 -15.847 1.00 84.88 80 SER A O 1
ATOM 632 N N . SER A 1 81 ? 8.836 -3.987 -15.001 1.00 80.56 81 SER A N 1
ATOM 633 C CA . SER A 1 81 ? 9.871 -5.011 -14.821 1.00 80.56 81 SER A CA 1
ATOM 634 C C . SER A 1 81 ? 10.111 -5.823 -16.097 1.00 80.56 81 SER A C 1
ATOM 636 O O . SER A 1 81 ? 9.978 -7.044 -16.145 1.00 80.56 81 SER A O 1
ATOM 638 N N . GLY A 1 82 ? 10.469 -5.114 -17.167 1.00 79.38 82 GLY A N 1
ATOM 639 C CA . GLY A 1 82 ? 10.698 -5.690 -18.490 1.00 79.38 82 GLY A CA 1
ATOM 640 C C . GLY A 1 82 ? 9.616 -5.319 -19.499 1.00 79.38 82 GLY A C 1
ATOM 641 O O . GLY A 1 82 ? 8.669 -4.589 -19.208 1.00 79.38 82 GLY A O 1
ATOM 642 N N . PHE A 1 83 ? 9.793 -5.792 -20.728 1.00 84.31 83 PHE A N 1
ATOM 643 C CA . PHE A 1 83 ? 8.907 -5.506 -21.848 1.00 84.31 83 PHE A CA 1
ATOM 644 C C . PHE A 1 83 ? 8.591 -6.805 -22.579 1.00 84.31 83 PHE A C 1
ATOM 646 O O . PHE A 1 83 ? 9.498 -7.493 -23.047 1.00 84.31 83 PHE A O 1
ATOM 653 N N . VAL A 1 84 ? 7.303 -7.130 -22.684 1.00 84.88 84 VAL A N 1
ATOM 654 C CA . VAL A 1 84 ? 6.839 -8.226 -23.535 1.00 84.88 84 VAL A CA 1
ATOM 655 C C . VAL A 1 84 ? 6.576 -7.644 -24.916 1.00 84.88 84 VAL A C 1
ATOM 657 O O . VAL A 1 84 ? 5.657 -6.848 -25.095 1.00 84.88 84 VAL A O 1
ATOM 660 N N . CYS A 1 85 ? 7.406 -8.026 -25.882 1.00 86.06 85 CYS A N 1
ATOM 661 C CA . CYS A 1 85 ? 7.228 -7.638 -27.274 1.00 86.06 85 CYS A CA 1
ATOM 662 C C . CYS A 1 85 ? 5.907 -8.222 -27.814 1.00 86.06 85 CYS A C 1
ATOM 664 O O . CYS A 1 85 ? 5.779 -9.446 -27.857 1.00 86.06 85 CYS A O 1
ATOM 666 N N . PRO A 1 86 ? 4.935 -7.388 -28.235 1.00 85.75 86 PRO A N 1
ATOM 667 C CA . PRO A 1 86 ? 3.625 -7.867 -28.681 1.00 85.75 86 PRO A CA 1
ATOM 668 C C . PRO A 1 86 ? 3.684 -8.628 -30.013 1.00 85.75 86 PRO A C 1
ATOM 670 O O . PRO A 1 86 ? 2.818 -9.456 -30.277 1.00 85.75 86 PRO A O 1
ATOM 673 N N . ASP A 1 87 ? 4.721 -8.380 -30.819 1.00 89.19 87 ASP A N 1
ATOM 674 C CA . ASP A 1 87 ? 4.889 -8.951 -32.161 1.00 89.19 87 ASP A CA 1
ATOM 675 C C . ASP A 1 87 ? 5.922 -10.090 -32.217 1.00 89.19 87 ASP A C 1
ATOM 677 O O . ASP A 1 87 ? 6.184 -10.658 -33.278 1.00 89.19 87 ASP A O 1
ATOM 681 N N . CYS A 1 88 ? 6.533 -10.437 -31.083 1.00 87.69 88 CYS A N 1
ATOM 682 C CA . CYS A 1 88 ? 7.549 -11.476 -31.026 1.00 87.69 88 CYS A CA 1
ATOM 683 C C . CYS A 1 88 ? 6.890 -12.826 -30.722 1.00 87.69 88 CYS A C 1
ATOM 685 O O . CYS A 1 88 ? 6.339 -13.046 -29.644 1.00 87.69 88 CYS A O 1
ATOM 687 N N . LEU A 1 89 ? 6.968 -13.758 -31.675 1.00 65.12 89 LEU A N 1
ATOM 688 C CA . LEU A 1 89 ? 6.714 -15.170 -31.411 1.00 65.12 89 LEU A CA 1
ATOM 689 C C . LEU A 1 89 ? 7.898 -15.707 -30.598 1.00 65.12 89 LEU A C 1
ATOM 691 O O . LEU A 1 89 ? 8.991 -15.846 -31.138 1.00 65.12 89 LEU A O 1
ATOM 695 N N . PHE A 1 90 ? 7.627 -16.023 -29.330 1.00 61.66 90 PHE A N 1
ATOM 696 C CA . PHE A 1 90 ? 8.517 -16.623 -28.326 1.00 61.66 90 PHE A CA 1
ATOM 697 C C . PHE A 1 90 ? 9.413 -15.638 -27.550 1.00 61.66 90 PHE A C 1
ATOM 699 O O . PHE A 1 90 ? 10.249 -14.934 -28.114 1.00 61.66 90 PHE A O 1
ATOM 706 N N . VAL A 1 91 ? 9.211 -15.641 -26.226 1.00 55.28 91 VAL A N 1
ATOM 707 C CA . VAL A 1 91 ? 10.223 -15.303 -25.211 1.00 55.28 91 VAL A CA 1
ATOM 708 C C . VAL A 1 91 ? 11.002 -16.576 -24.906 1.00 55.28 91 VAL A C 1
ATOM 710 O O . VAL A 1 91 ? 10.337 -17.637 -24.825 1.00 55.28 91 VAL A O 1
#

Secondary structure (DSSP, 8-state):
-HHHHHHHHSS----S-----PPSSSSSHHHHHHHHTTTS----EEEEE-SSHHHHHHHHHHHHHHHHHTPPEEEEEE-S-----TT-S--

Radius of gyration: 16.62 Å; chains: 1; bounding box: 40×35×45 Å

Organism: NCBI:txid96803